Protein AF-M6UWJ8-F1 (afdb_monomer_lite)

Structure (mmCIF, N/CA/C/O backbone):
data_AF-M6UWJ8-F1
#
_entry.id   AF-M6UWJ8-F1
#
loop_
_atom_site.group_PDB
_atom_site.id
_atom_site.type_symbol
_atom_site.label_atom_id
_atom_site.label_alt_id
_atom_site.label_comp_id
_atom_site.label_asym_id
_atom_site.label_entity_id
_atom_site.label_seq_id
_atom_site.pdbx_PDB_ins_code
_atom_site.Cartn_x
_atom_site.Cartn_y
_atom_site.Cartn_z
_atom_site.occupancy
_atom_site.B_iso_or_equiv
_atom_site.auth_seq_id
_atom_site.auth_comp_id
_atom_site.auth_asym_id
_atom_site.auth_atom_id
_atom_site.pdbx_PDB_model_num
ATOM 1 N N . MET A 1 1 ? 17.435 -1.131 -17.749 1.00 64.62 1 MET A N 1
ATOM 2 C CA . MET A 1 1 ? 16.433 -1.635 -16.779 1.00 64.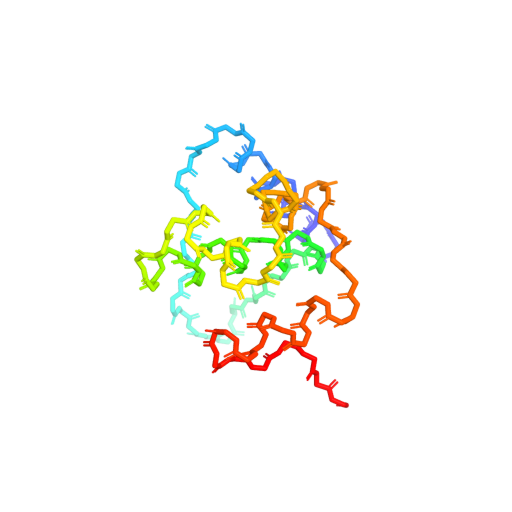62 1 MET A CA 1
ATOM 3 C C . MET A 1 1 ? 15.810 -0.536 -15.912 1.00 64.62 1 MET A C 1
ATOM 5 O O . MET A 1 1 ? 14.624 -0.652 -15.632 1.00 64.62 1 MET A O 1
ATOM 9 N N . SER A 1 2 ? 16.531 0.531 -15.520 1.00 80.19 2 SER A N 1
ATOM 10 C CA . SER A 1 2 ? 15.960 1.620 -14.694 1.00 80.19 2 SER A CA 1
ATOM 11 C C . SER A 1 2 ? 14.744 2.296 -15.339 1.00 80.19 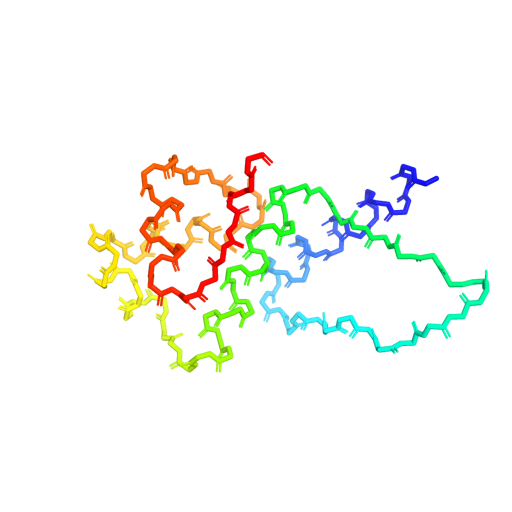2 SER A C 1
ATOM 13 O O . SER A 1 2 ? 13.704 2.387 -14.697 1.00 80.19 2 SER A O 1
ATOM 15 N N . TYR A 1 3 ? 14.825 2.647 -16.626 1.00 93.62 3 TYR A N 1
ATOM 16 C CA . TYR A 1 3 ? 13.713 3.282 -17.343 1.00 93.62 3 TYR A CA 1
ATOM 17 C C . TYR A 1 3 ? 12.454 2.407 -17.402 1.00 93.62 3 TYR A C 1
ATOM 19 O O . TYR A 1 3 ? 11.350 2.906 -17.242 1.00 93.62 3 TYR A O 1
ATOM 27 N N . ALA A 1 4 ? 12.594 1.088 -17.573 1.00 95.31 4 ALA A N 1
ATOM 28 C CA . ALA A 1 4 ? 11.442 0.184 -17.609 1.00 95.31 4 ALA A CA 1
ATOM 29 C C . ALA A 1 4 ? 10.716 0.132 -16.253 1.00 95.31 4 ALA A C 1
ATOM 31 O O . ALA A 1 4 ? 9.487 0.192 -16.202 1.00 95.31 4 ALA A O 1
ATOM 32 N N . ARG A 1 5 ? 11.478 0.070 -15.152 1.00 96.69 5 ARG A N 1
ATOM 33 C CA . ARG A 1 5 ? 10.943 0.144 -13.783 1.00 96.69 5 ARG A CA 1
ATOM 34 C C . ARG A 1 5 ? 10.237 1.472 -13.530 1.00 96.69 5 ARG A C 1
ATOM 36 O O . ARG A 1 5 ? 9.140 1.479 -12.978 1.00 96.69 5 ARG A O 1
ATOM 43 N N . GLU A 1 6 ? 10.851 2.578 -13.931 1.00 97.19 6 GLU A N 1
ATOM 44 C CA . GLU A 1 6 ? 10.290 3.922 -13.776 1.00 97.19 6 GLU A CA 1
ATOM 45 C C . GLU A 1 6 ? 8.978 4.076 -14.552 1.00 97.19 6 GLU A C 1
ATOM 47 O O . GLU A 1 6 ? 7.962 4.458 -13.974 1.00 97.19 6 GLU A O 1
ATOM 52 N N . VAL A 1 7 ? 8.960 3.676 -15.826 1.00 97.25 7 VAL A N 1
ATOM 53 C CA . VAL A 1 7 ? 7.759 3.721 -16.671 1.00 97.25 7 VAL A CA 1
ATOM 54 C C . VAL A 1 7 ? 6.632 2.882 -16.072 1.00 97.25 7 VAL A C 1
ATOM 56 O O . VAL A 1 7 ? 5.503 3.363 -15.985 1.00 97.25 7 VAL A O 1
ATOM 59 N N . LEU A 1 8 ? 6.917 1.659 -15.607 1.00 97.12 8 LEU A N 1
ATOM 60 C CA . LEU A 1 8 ? 5.907 0.819 -14.956 1.00 97.12 8 LEU A CA 1
ATOM 61 C C . LEU A 1 8 ? 5.384 1.456 -13.660 1.00 97.12 8 LEU A C 1
ATOM 63 O O . LEU A 1 8 ? 4.184 1.422 -13.394 1.00 97.12 8 LEU A O 1
ATOM 67 N N . THR A 1 9 ? 6.273 2.065 -12.877 1.00 97.94 9 THR A N 1
ATOM 68 C CA . THR A 1 9 ? 5.917 2.771 -11.638 1.00 97.94 9 THR A CA 1
ATOM 69 C C . THR A 1 9 ? 4.947 3.914 -11.934 1.00 97.94 9 THR A C 1
ATOM 71 O O . THR A 1 9 ? 3.837 3.932 -11.401 1.00 97.94 9 THR A O 1
ATOM 74 N N . LEU A 1 10 ? 5.312 4.812 -12.854 1.00 97.56 10 LEU A N 1
ATOM 75 C CA . LEU A 1 10 ? 4.486 5.953 -13.261 1.00 97.56 10 LEU A CA 1
ATOM 76 C C . LEU A 1 10 ? 3.154 5.514 -13.882 1.00 97.56 10 LEU A C 1
ATOM 78 O O . LEU A 1 10 ? 2.109 6.122 -13.631 1.00 97.56 10 LEU A O 1
ATOM 82 N N . TYR A 1 11 ? 3.173 4.440 -14.672 1.00 97.62 11 TYR A N 1
ATOM 83 C CA . TYR A 1 11 ? 1.972 3.860 -15.259 1.00 97.62 11 TYR A CA 1
ATOM 84 C C . TYR A 1 11 ? 0.987 3.384 -14.183 1.00 97.62 11 TYR A C 1
ATOM 86 O O . TYR A 1 11 ? -0.184 3.764 -14.228 1.00 97.62 11 TYR A O 1
ATOM 94 N N . LEU A 1 12 ? 1.446 2.613 -13.192 1.00 97.75 12 LEU A N 1
ATOM 95 C CA . LEU A 1 12 ? 0.587 2.099 -12.120 1.00 97.75 12 LEU A CA 1
ATOM 96 C C . LEU A 1 12 ? 0.014 3.221 -11.245 1.00 97.75 12 LEU A C 1
ATOM 98 O O . LEU A 1 12 ? -1.176 3.200 -10.931 1.00 97.75 12 LEU A O 1
ATOM 102 N N . GLU A 1 13 ? 0.808 4.243 -10.920 1.00 97.62 13 GLU A N 1
ATOM 103 C CA . GLU A 1 13 ? 0.299 5.437 -10.232 1.00 97.62 13 GLU A CA 1
ATOM 104 C C . GLU A 1 13 ? -0.783 6.167 -11.046 1.00 97.62 13 GLU A C 1
ATOM 106 O O . GLU A 1 13 ? -1.790 6.634 -10.504 1.00 97.62 13 GLU A O 1
ATOM 111 N N . SER A 1 14 ? -0.585 6.278 -12.362 1.00 97.44 14 SER A N 1
ATOM 112 C CA . SER A 1 14 ? -1.539 6.914 -13.274 1.00 97.44 14 SER A CA 1
ATOM 113 C C . SER A 1 14 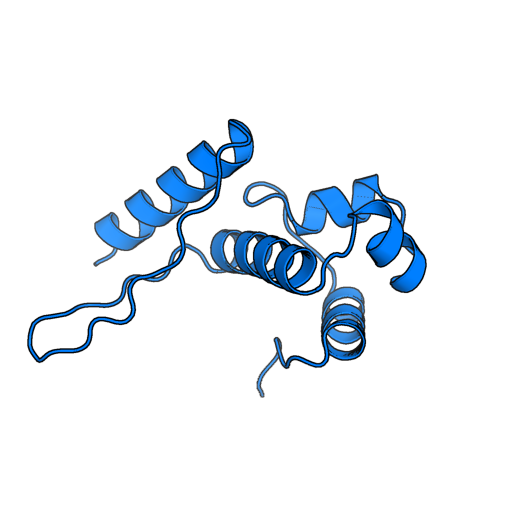? -2.841 6.117 -13.391 1.00 97.44 14 SER A C 1
ATOM 115 O O . SER A 1 14 ? -3.924 6.705 -13.411 1.00 97.44 14 SER A O 1
ATOM 117 N N . ILE A 1 15 ? -2.760 4.787 -13.448 1.00 96.62 15 ILE A N 1
ATOM 118 C CA . ILE A 1 15 ? -3.927 3.895 -13.469 1.00 96.62 15 ILE A CA 1
ATOM 119 C C . ILE A 1 15 ? -4.722 4.018 -12.164 1.00 96.62 15 ILE A C 1
ATOM 121 O O . ILE A 1 15 ? -5.933 4.247 -12.217 1.00 96.62 15 ILE A O 1
ATOM 125 N N . ASP A 1 16 ? -4.045 3.959 -11.012 1.00 95.38 16 ASP A N 1
ATOM 126 C CA . ASP A 1 16 ? -4.691 4.085 -9.701 1.00 95.38 16 ASP A CA 1
ATOM 127 C C . ASP A 1 16 ? -5.361 5.454 -9.515 1.00 95.38 16 ASP A C 1
ATOM 129 O O . ASP A 1 16 ? -6.534 5.533 -9.143 1.00 95.38 16 ASP A O 1
ATOM 133 N N . SER A 1 17 ? -4.659 6.543 -9.849 1.00 95.38 17 SER A N 1
ATOM 134 C CA . SER A 1 17 ? -5.194 7.904 -9.686 1.00 95.38 17 SER A CA 1
ATOM 135 C C . SER A 1 17 ? -6.434 8.173 -10.545 1.00 95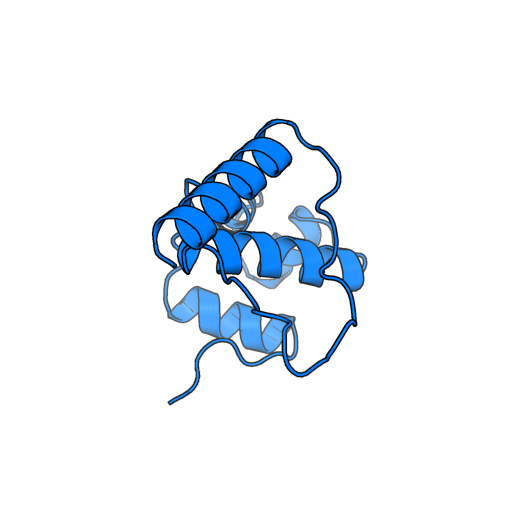.38 17 SER A C 1
ATOM 137 O O . SER A 1 17 ? -7.329 8.908 -10.124 1.00 95.38 17 SER A O 1
ATOM 139 N N . ARG A 1 18 ? -6.527 7.529 -11.713 1.00 96.31 18 ARG A N 1
ATOM 140 C CA . ARG A 1 18 ? -7.693 7.589 -12.607 1.00 96.31 18 ARG A CA 1
ATOM 141 C C . ARG A 1 18 ? -8.774 6.559 -12.272 1.00 96.31 18 ARG A C 1
ATOM 143 O O . ARG A 1 18 ? -9.782 6.515 -12.971 1.00 96.31 18 ARG A O 1
ATOM 150 N N . LYS A 1 19 ? -8.590 5.756 -11.215 1.00 93.62 19 LYS A N 1
ATOM 151 C CA . LYS A 1 19 ? -9.507 4.681 -10.794 1.00 93.62 19 LYS A CA 1
ATOM 152 C C . LYS A 1 19 ? -9.811 3.684 -11.919 1.00 93.62 19 LYS A C 1
ATOM 154 O O . LYS A 1 19 ? -10.925 3.174 -12.023 1.00 93.62 19 LYS A O 1
ATOM 159 N N . LEU A 1 20 ? -8.827 3.438 -12.779 1.00 94.62 20 LEU A N 1
ATOM 160 C CA . LEU A 1 20 ? -8.931 2.442 -13.839 1.00 94.62 20 LEU A CA 1
ATOM 161 C C . LEU A 1 20 ? -8.617 1.056 -13.269 1.00 94.62 20 LEU A C 1
ATOM 163 O O . LEU A 1 20 ? -7.946 0.936 -12.243 1.00 94.62 20 LEU A O 1
ATOM 167 N N . GLN A 1 21 ? -9.093 0.005 -13.938 1.00 91.81 21 GLN A N 1
ATOM 168 C CA . GLN A 1 21 ? -8.752 -1.354 -13.529 1.00 91.81 21 GLN A CA 1
ATOM 169 C C . GLN A 1 21 ? -7.250 -1.598 -13.667 1.00 91.81 21 GLN A C 1
ATOM 171 O O . GLN A 1 21 ? -6.650 -1.294 -14.701 1.00 91.81 21 GLN A O 1
ATOM 176 N N . ILE A 1 22 ? -6.653 -2.156 -12.615 1.00 92.75 22 ILE A N 1
ATOM 177 C CA . ILE A 1 22 ? -5.236 -2.500 -12.604 1.00 92.75 22 ILE A CA 1
ATOM 178 C C . ILE A 1 22 ? -5.053 -3.779 -13.427 1.00 92.75 22 ILE A C 1
ATOM 180 O O . ILE A 1 22 ? -5.683 -4.796 -13.124 1.00 92.75 22 ILE A O 1
ATOM 184 N N . PRO A 1 23 ? -4.213 -3.758 -14.475 1.00 91.44 23 PRO A N 1
ATOM 185 C CA . PRO A 1 23 ? -3.970 -4.948 -15.270 1.00 91.44 23 PRO A CA 1
ATOM 186 C C . PRO A 1 23 ? -3.183 -5.979 -14.459 1.00 91.44 23 PRO A C 1
ATOM 188 O O . PRO A 1 23 ? -2.215 -5.648 -13.772 1.00 91.44 23 PRO A O 1
ATOM 191 N N . HIS A 1 24 ? -3.567 -7.247 -14.587 1.00 89.25 24 HIS A N 1
ATOM 192 C CA . HIS A 1 24 ? -2.806 -8.347 -14.007 1.00 89.25 24 HIS A CA 1
ATOM 193 C C . HIS A 1 24 ? -1.600 -8.686 -14.897 1.00 89.25 24 HIS A C 1
ATOM 195 O O . HIS A 1 24 ? -1.724 -8.665 -16.128 1.00 89.25 24 HIS A O 1
ATOM 201 N N . PRO A 1 25 ? -0.439 -9.034 -14.313 1.00 90.44 25 PRO A N 1
ATOM 202 C CA . PRO A 1 25 ? 0.697 -9.530 -15.077 1.00 90.44 25 PRO A CA 1
ATOM 203 C C . PRO A 1 25 ? 0.323 -10.765 -15.906 1.00 90.44 25 PRO A C 1
ATOM 205 O O . PRO A 1 25 ? -0.452 -11.621 -15.477 1.00 90.44 25 PRO A O 1
ATOM 208 N N . SER A 1 26 ? 0.898 -10.877 -17.105 1.00 90.25 26 SER A N 1
ATOM 209 C CA . SER A 1 26 ? 0.729 -12.080 -17.928 1.00 90.25 26 SER A CA 1
ATOM 210 C C . SER A 1 26 ? 1.350 -13.312 -17.247 1.00 90.25 26 SER A C 1
ATOM 212 O O . SER A 1 26 ? 2.184 -13.171 -16.365 1.00 90.25 26 SER A O 1
ATOM 214 N N . LYS A 1 27 ? 0.995 -14.533 -17.669 1.00 88.62 27 LYS A N 1
ATOM 215 C CA . LYS A 1 27 ? 1.618 -15.783 -17.172 1.00 88.62 27 LYS A CA 1
ATOM 216 C C . LYS A 1 27 ? 2.737 -16.312 -18.087 1.00 88.62 27 LYS A C 1
ATOM 218 O O . LYS A 1 27 ? 3.063 -17.495 -18.050 1.00 88.62 27 LYS A O 1
ATOM 223 N N . ARG A 1 28 ? 3.263 -15.476 -18.989 1.00 87.81 28 ARG A N 1
ATOM 224 C CA . ARG A 1 28 ? 4.199 -15.907 -20.038 1.00 87.81 28 ARG A CA 1
ATOM 225 C C . ARG A 1 28 ? 5.606 -16.077 -19.476 1.00 87.81 28 ARG A C 1
ATOM 227 O O . ARG A 1 28 ? 6.131 -15.151 -18.877 1.00 87.81 28 ARG A O 1
ATOM 234 N N . ASN A 1 29 ? 6.232 -17.215 -19.765 1.00 87.00 29 ASN A N 1
ATOM 235 C CA . ASN A 1 29 ? 7.625 -17.499 -19.423 1.00 87.00 29 ASN A CA 1
ATOM 236 C C . ASN A 1 29 ? 8.409 -17.870 -20.688 1.00 87.00 29 ASN A C 1
ATOM 238 O O . ASN A 1 29 ? 7.845 -18.428 -21.628 1.00 87.00 29 ASN A O 1
ATOM 242 N N . GLY A 1 30 ? 9.700 -17.547 -20.729 1.00 90.94 30 GLY A N 1
ATOM 243 C CA . GLY A 1 30 ? 10.551 -17.856 -21.875 1.00 90.94 30 GLY A CA 1
ATOM 244 C C . GLY A 1 30 ? 11.925 -17.203 -21.784 1.00 90.94 30 GLY A C 1
ATOM 245 O O . GLY A 1 30 ? 12.121 -16.253 -21.031 1.00 90.94 30 GLY A O 1
ATOM 246 N N . LYS A 1 31 ? 12.870 -17.701 -22.590 1.00 88.06 31 LYS A N 1
ATOM 247 C CA . LYS A 1 31 ? 14.286 -17.290 -22.573 1.00 88.06 31 LYS A CA 1
ATOM 248 C C . LYS A 1 31 ? 14.507 -15.781 -22.780 1.00 88.06 31 LYS A C 1
ATOM 250 O O . LYS A 1 31 ? 15.480 -15.247 -22.270 1.00 88.06 31 LYS A O 1
ATOM 255 N N . ASN A 1 32 ? 13.590 -15.107 -23.480 1.00 91.38 32 ASN A N 1
ATOM 256 C CA . ASN A 1 32 ? 13.676 -13.679 -23.817 1.00 91.38 32 ASN A CA 1
ATOM 257 C C . ASN A 1 32 ? 12.595 -12.831 -23.117 1.00 91.38 32 ASN A C 1
ATOM 259 O O . ASN A 1 32 ? 12.234 -11.761 -23.606 1.00 91.38 32 ASN A O 1
ATOM 263 N N . ILE A 1 33 ? 12.023 -13.321 -22.012 1.00 91.25 33 ILE A N 1
ATOM 264 C CA . ILE A 1 33 ? 11.050 -12.569 -21.213 1.00 91.25 33 ILE A CA 1
ATOM 265 C C . ILE A 1 33 ? 11.760 -11.993 -19.993 1.00 91.25 33 ILE A C 1
ATOM 267 O O . ILE A 1 33 ? 12.329 -12.727 -19.189 1.00 91.25 33 ILE A O 1
ATOM 271 N N . HIS A 1 34 ? 11.684 -10.672 -19.844 1.00 90.25 34 HIS A N 1
ATOM 272 C CA . HIS A 1 34 ? 12.225 -9.957 -18.696 1.00 90.25 34 HIS A CA 1
ATOM 273 C C . HIS A 1 34 ? 11.084 -9.403 -17.849 1.00 90.25 34 HIS A C 1
ATOM 275 O O . HIS A 1 34 ? 10.313 -8.558 -18.305 1.00 90.25 34 HIS A O 1
ATOM 281 N N . TRP A 1 35 ? 10.996 -9.873 -16.607 1.00 91.81 35 TRP A N 1
ATOM 282 C CA . TRP A 1 35 ? 10.077 -9.319 -15.624 1.00 91.81 35 TRP A CA 1
ATOM 283 C C . TRP A 1 35 ? 10.583 -7.971 -15.136 1.00 91.81 35 TRP A C 1
ATOM 285 O O . TRP A 1 35 ? 11.764 -7.807 -14.832 1.00 91.81 35 TRP A O 1
ATOM 295 N N . ILE A 1 36 ? 9.668 -7.013 -15.063 1.00 94.00 36 ILE A N 1
ATOM 296 C CA . ILE A 1 36 ? 9.936 -5.682 -14.542 1.00 94.00 36 ILE A CA 1
ATOM 297 C C . ILE A 1 36 ? 9.058 -5.493 -13.319 1.00 94.00 36 ILE A C 1
ATOM 299 O O . ILE A 1 36 ? 7.839 -5.637 -13.387 1.00 94.00 36 ILE A O 1
ATOM 303 N N . GLU A 1 37 ? 9.692 -5.150 -12.209 1.00 94.25 37 GLU A N 1
ATOM 304 C CA . GLU A 1 37 ? 9.006 -4.767 -10.984 1.00 94.25 37 GLU A CA 1
ATOM 305 C C . GLU A 1 37 ? 9.010 -3.241 -10.858 1.00 94.25 37 GLU A C 1
ATOM 307 O O . GLU A 1 37 ? 10.052 -2.624 -11.124 1.00 94.25 37 GLU A O 1
ATOM 312 N N . PRO A 1 38 ? 7.895 -2.623 -10.431 1.00 96.56 38 PRO A N 1
ATOM 313 C CA . PRO A 1 38 ? 7.848 -1.195 -10.140 1.00 96.56 38 PRO A CA 1
ATOM 314 C C . PRO A 1 38 ? 8.658 -0.866 -8.879 1.00 96.56 38 PRO A C 1
ATOM 316 O O . PRO A 1 38 ? 9.213 -1.750 -8.218 1.00 96.56 38 PRO A O 1
ATOM 319 N N . ASP A 1 39 ? 8.704 0.414 -8.511 1.00 96.69 39 ASP A N 1
ATOM 320 C CA . ASP A 1 39 ? 9.156 0.816 -7.183 1.00 96.69 39 ASP A CA 1
ATOM 321 C C . ASP A 1 39 ? 8.476 -0.013 -6.078 1.00 96.69 39 ASP A C 1
ATOM 323 O O . ASP A 1 39 ? 7.294 -0.351 -6.174 1.00 96.69 39 ASP A O 1
ATOM 327 N N . LYS A 1 40 ? 9.226 -0.335 -5.014 1.00 95.00 40 LYS A N 1
ATOM 328 C CA . LYS A 1 40 ? 8.742 -1.231 -3.956 1.00 95.00 40 LYS A CA 1
ATOM 329 C C . LYS A 1 40 ? 7.488 -0.686 -3.275 1.00 95.00 40 LYS A C 1
ATOM 331 O O . LYS A 1 40 ? 6.595 -1.473 -2.971 1.00 95.00 40 LYS A O 1
ATOM 336 N N . LYS A 1 41 ? 7.391 0.631 -3.057 1.00 96.50 41 LYS A N 1
ATOM 337 C CA . LYS A 1 41 ? 6.212 1.241 -2.425 1.00 96.50 41 LYS A CA 1
ATOM 338 C C . LYS A 1 41 ? 5.000 1.131 -3.343 1.00 96.50 41 LYS A C 1
ATOM 340 O O . LYS A 1 41 ? 3.957 0.639 -2.924 1.00 96.50 41 LYS A O 1
ATOM 345 N N . VAL A 1 42 ? 5.160 1.504 -4.611 1.00 97.75 42 VAL A N 1
ATOM 346 C CA . VAL A 1 42 ? 4.088 1.398 -5.611 1.00 97.75 42 VAL A CA 1
ATOM 347 C C . VAL A 1 42 ? 3.625 -0.049 -5.765 1.00 97.75 42 VAL A C 1
ATOM 349 O O . VAL A 1 42 ? 2.429 -0.318 -5.666 1.00 97.75 42 VAL A O 1
ATOM 352 N N . GLY A 1 43 ? 4.559 -0.988 -5.922 1.00 96.44 43 GLY A N 1
ATOM 353 C CA . GLY A 1 43 ? 4.254 -2.416 -5.998 1.00 96.44 43 GLY A CA 1
ATOM 354 C C . GLY A 1 43 ? 3.502 -2.922 -4.768 1.00 96.44 43 GLY A C 1
ATOM 355 O O . GLY A 1 43 ? 2.496 -3.609 -4.913 1.00 96.44 43 GLY A O 1
ATOM 356 N N . PHE A 1 44 ? 3.928 -2.525 -3.567 1.00 96.50 44 PHE A N 1
ATOM 357 C CA . PHE A 1 44 ? 3.272 -2.897 -2.314 1.00 96.50 44 PHE A CA 1
ATOM 358 C C . PHE A 1 44 ? 1.827 -2.377 -2.220 1.00 96.50 44 PHE A C 1
ATOM 360 O O . PHE A 1 44 ? 0.918 -3.146 -1.911 1.00 96.50 44 PHE A O 1
ATOM 367 N N . ALA A 1 45 ? 1.583 -1.101 -2.533 1.00 97.56 45 ALA A N 1
ATOM 368 C CA . ALA A 1 45 ? 0.234 -0.527 -2.510 1.00 97.56 45 ALA A CA 1
ATOM 369 C C . ALA A 1 45 ? -0.717 -1.215 -3.501 1.00 97.56 45 ALA A C 1
ATOM 371 O O . ALA A 1 45 ? -1.864 -1.519 -3.166 1.00 97.56 45 ALA A O 1
ATOM 372 N N . ILE A 1 46 ? -0.224 -1.485 -4.713 1.00 97.19 46 ILE A N 1
ATOM 373 C CA . ILE A 1 46 ? -0.974 -2.191 -5.755 1.00 97.19 46 ILE A CA 1
ATOM 374 C C . ILE A 1 46 ? -1.261 -3.633 -5.330 1.00 97.19 46 ILE A C 1
ATOM 376 O O . ILE A 1 46 ? -2.392 -4.097 -5.463 1.00 97.19 46 ILE A O 1
ATOM 380 N N . TRP A 1 47 ? -0.270 -4.321 -4.762 1.00 95.31 47 TRP A N 1
ATOM 381 C CA . TRP A 1 47 ? -0.431 -5.673 -4.238 1.00 95.31 47 TRP A CA 1
ATOM 382 C C . TRP A 1 47 ? -1.500 -5.743 -3.141 1.00 95.31 47 TRP A C 1
ATOM 384 O O . TRP A 1 47 ? -2.362 -6.619 -3.199 1.00 95.31 47 TRP A O 1
ATOM 394 N N . LEU A 1 48 ? -1.507 -4.795 -2.192 1.00 96.06 48 LEU A N 1
ATOM 395 C CA . LEU A 1 48 ? -2.542 -4.719 -1.154 1.00 96.06 48 LEU A CA 1
ATOM 396 C C . LEU A 1 48 ? -3.940 -4.617 -1.764 1.00 96.06 48 LEU A C 1
ATOM 398 O O . LEU A 1 48 ? -4.850 -5.338 -1.355 1.00 96.06 48 LEU A O 1
ATOM 402 N N . LYS A 1 49 ? -4.094 -3.739 -2.760 1.00 95.75 49 LYS A N 1
ATOM 403 C CA . LYS A 1 49 ? -5.368 -3.510 -3.437 1.00 95.75 49 LYS A CA 1
ATOM 404 C C . LYS A 1 49 ? -5.866 -4.760 -4.157 1.00 95.75 49 LYS A C 1
ATOM 406 O O . LYS A 1 49 ? -7.002 -5.165 -3.923 1.00 95.75 49 LYS A O 1
ATOM 411 N N . ILE A 1 50 ? -5.013 -5.378 -4.975 1.00 94.06 50 ILE A N 1
ATOM 412 C CA . ILE A 1 50 ? -5.353 -6.602 -5.714 1.00 94.06 50 ILE A CA 1
ATOM 413 C C . ILE A 1 50 ? -5.733 -7.710 -4.732 1.00 94.06 50 ILE A C 1
ATOM 415 O O . ILE A 1 50 ? -6.809 -8.284 -4.843 1.00 94.06 50 ILE A O 1
ATOM 419 N N . ASN A 1 51 ? -4.909 -7.961 -3.714 1.00 93.25 51 ASN A N 1
ATOM 420 C CA . ASN A 1 51 ? -5.164 -9.035 -2.758 1.00 93.25 51 ASN A CA 1
ATOM 421 C C . ASN A 1 51 ? -6.442 -8.796 -1.930 1.00 93.25 51 ASN A C 1
ATOM 423 O O . ASN A 1 51 ? -7.185 -9.735 -1.645 1.00 93.25 51 ASN A O 1
ATOM 427 N N . ARG A 1 52 ? -6.745 -7.542 -1.568 1.00 95.19 52 ARG A N 1
ATOM 428 C CA . ARG A 1 52 ? -8.022 -7.187 -0.931 1.00 95.19 52 ARG A CA 1
ATOM 429 C C . ARG A 1 52 ? -9.208 -7.504 -1.850 1.00 95.19 52 ARG A C 1
ATOM 431 O O . ARG A 1 52 ? -10.221 -8.028 -1.380 1.00 95.19 52 ARG A O 1
ATOM 438 N N . GLU A 1 53 ? -9.104 -7.150 -3.128 1.00 93.75 53 GLU A N 1
ATOM 439 C CA . GLU A 1 53 ? -10.159 -7.352 -4.129 1.00 93.75 53 GLU A CA 1
ATOM 440 C C . GLU A 1 53 ? -10.371 -8.832 -4.456 1.00 93.75 53 GLU A C 1
ATOM 442 O O . GLU A 1 53 ? -11.518 -9.272 -4.491 1.00 93.75 53 GLU A O 1
ATOM 447 N N . GLU A 1 54 ? -9.298 -9.619 -4.569 1.00 92.25 54 GLU A N 1
ATOM 448 C CA . GLU A 1 54 ? -9.345 -11.083 -4.718 1.00 92.25 54 GLU A CA 1
ATOM 449 C C . GLU A 1 54 ? -10.103 -11.763 -3.567 1.00 92.25 54 GLU A C 1
ATOM 451 O O . GLU A 1 54 ? -10.784 -12.766 -3.770 1.00 92.25 54 GLU A O 1
ATOM 456 N N . GLN A 1 55 ? -10.033 -11.199 -2.358 1.00 92.81 55 GLN A N 1
ATOM 457 C CA . GLN A 1 55 ? -10.759 -11.688 -1.181 1.00 92.81 55 GLN A CA 1
ATOM 458 C C . GLN A 1 55 ? -12.180 -11.104 -1.045 1.00 92.81 55 GLN A C 1
ATOM 460 O O . GLN A 1 55 ? -12.859 -11.353 -0.044 1.00 92.81 55 GLN A O 1
ATOM 465 N N . GLY A 1 56 ? -12.641 -10.291 -2.004 1.00 94.50 56 GLY A N 1
ATOM 466 C CA . GLY A 1 56 ? -13.967 -9.663 -1.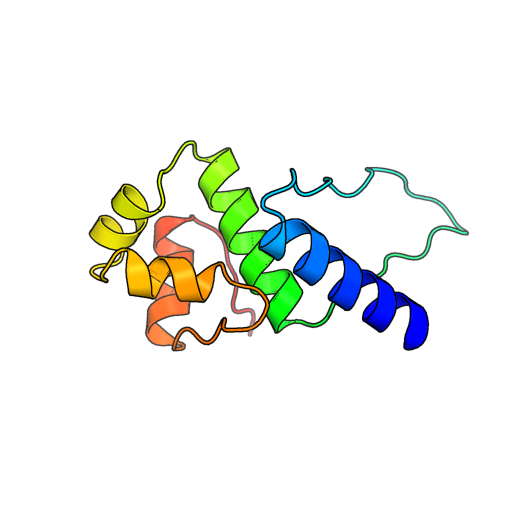976 1.00 94.50 56 GLY A CA 1
ATOM 467 C C . GLY A 1 56 ? -14.168 -8.688 -0.808 1.00 94.50 56 GLY A C 1
ATOM 468 O O . GLY A 1 56 ? -15.289 -8.503 -0.325 1.00 94.50 56 GLY A O 1
ATOM 469 N N . LEU A 1 57 ? -13.090 -8.091 -0.289 1.00 94.69 57 LEU A N 1
ATOM 470 C CA . LEU A 1 57 ? -13.139 -7.195 0.866 1.00 94.69 57 LEU A CA 1
ATOM 471 C C . LEU A 1 57 ? -13.255 -5.729 0.427 1.00 94.69 57 LEU A C 1
ATOM 473 O O . LEU A 1 57 ? -12.518 -5.252 -0.434 1.00 94.69 57 LEU A O 1
ATOM 477 N N . SER A 1 58 ? -14.134 -4.962 1.074 1.00 96.88 58 SER A N 1
ATOM 478 C CA . SER A 1 58 ? -14.129 -3.501 0.943 1.00 96.88 58 SER A CA 1
ATOM 479 C C . SER A 1 58 ? -13.016 -2.881 1.794 1.00 96.88 58 SER A C 1
ATOM 481 O O . SER A 1 58 ? -12.586 -3.464 2.793 1.00 96.88 58 SER A O 1
ATOM 483 N N . GLN A 1 59 ? -12.580 -1.667 1.441 1.00 96.94 59 GLN A N 1
ATOM 484 C CA . GLN A 1 59 ? -11.596 -0.919 2.237 1.00 96.94 59 GLN A CA 1
ATOM 485 C C . GLN A 1 59 ? -12.070 -0.705 3.681 1.00 96.94 59 GLN A C 1
ATOM 487 O O . GLN A 1 59 ? -11.290 -0.857 4.614 1.00 96.94 59 GLN A O 1
ATOM 492 N N . THR A 1 60 ? -13.359 -0.424 3.886 1.00 97.81 60 THR A N 1
ATOM 493 C CA . THR A 1 60 ? -13.949 -0.283 5.226 1.00 97.81 60 THR A CA 1
ATOM 494 C C . THR A 1 60 ? -13.873 -1.589 6.017 1.00 97.81 60 THR A C 1
ATOM 496 O O . THR A 1 60 ? -13.485 -1.583 7.182 1.00 97.81 60 THR A O 1
ATOM 499 N N . LYS A 1 61 ? -14.191 -2.730 5.388 1.00 96.69 61 LYS A N 1
ATOM 500 C CA . LYS A 1 61 ? -14.198 -4.037 6.062 1.00 96.69 61 LYS A CA 1
ATOM 501 C C . LYS A 1 61 ? -12.807 -4.423 6.557 1.00 96.69 61 LYS A C 1
ATOM 503 O O . LYS A 1 61 ? -12.676 -4.886 7.688 1.00 96.69 61 LYS A O 1
ATOM 508 N N . ILE A 1 62 ? -11.777 -4.230 5.737 1.00 95.69 62 ILE A N 1
ATOM 509 C CA . ILE A 1 62 ? -10.410 -4.556 6.149 1.00 95.69 62 ILE A CA 1
ATOM 510 C C . ILE A 1 62 ? -9.824 -3.527 7.121 1.00 95.69 62 ILE A C 1
ATOM 512 O O . ILE A 1 62 ? -9.153 -3.927 8.067 1.00 95.69 62 ILE A O 1
ATOM 516 N N . ALA A 1 63 ? -10.142 -2.237 6.970 1.00 96.88 63 ALA A N 1
ATOM 517 C CA . ALA A 1 63 ? -9.741 -1.209 7.929 1.00 96.88 63 ALA A CA 1
ATOM 518 C C . ALA A 1 63 ? -10.253 -1.532 9.342 1.00 96.88 63 ALA A C 1
ATOM 520 O O . ALA A 1 63 ? -9.475 -1.523 10.296 1.00 96.88 63 ALA A O 1
ATOM 521 N N . ASN A 1 64 ? -11.524 -1.939 9.452 1.00 96.38 64 ASN A N 1
ATOM 522 C CA . ASN A 1 64 ? -12.126 -2.364 10.715 1.00 96.38 64 ASN A CA 1
ATOM 523 C C . ASN A 1 64 ? -11.402 -3.575 11.322 1.00 96.38 64 ASN A C 1
ATOM 525 O O . ASN A 1 64 ? -11.114 -3.578 12.514 1.00 96.38 64 ASN A O 1
ATOM 529 N N . ARG A 1 65 ? -11.055 -4.584 10.508 1.00 94.06 65 ARG A N 1
ATOM 530 C CA . ARG A 1 65 ? -10.295 -5.761 10.972 1.00 94.06 65 ARG A CA 1
ATOM 531 C C . ARG A 1 65 ? -8.875 -5.411 11.419 1.00 94.06 65 ARG A C 1
ATOM 533 O O . ARG A 1 65 ? -8.359 -6.017 12.350 1.00 94.06 65 ARG A O 1
ATOM 540 N N . LEU A 1 66 ? -8.251 -4.439 10.761 1.00 94.25 66 LEU A N 1
ATOM 541 C CA . LEU A 1 66 ? -6.908 -3.958 11.079 1.00 94.25 66 LEU A CA 1
ATOM 542 C C . LEU A 1 66 ? -6.890 -3.016 12.300 1.00 94.25 66 LEU A C 1
ATOM 544 O O . LEU A 1 66 ? -5.823 -2.764 12.870 1.00 94.25 66 LEU A O 1
ATOM 548 N N . GLY A 1 67 ? -8.058 -2.507 12.708 1.00 94.94 67 GLY A N 1
ATOM 549 C CA . GLY A 1 67 ? -8.204 -1.533 13.788 1.00 94.94 67 GLY A CA 1
ATOM 550 C C . GLY A 1 67 ? -7.738 -0.130 13.394 1.00 94.94 67 GLY A C 1
ATOM 551 O O . GLY A 1 67 ? -7.149 0.574 14.211 1.00 94.94 67 GLY A O 1
ATOM 552 N N . VAL A 1 68 ? -7.942 0.267 12.134 1.00 96.00 68 VAL A N 1
ATOM 553 C CA . VAL A 1 68 ? -7.604 1.604 11.617 1.00 96.00 68 VAL A CA 1
ATOM 554 C C . VAL A 1 68 ? -8.811 2.243 10.934 1.00 96.00 68 VAL A C 1
ATOM 556 O O . VAL A 1 68 ? -9.782 1.570 10.594 1.00 96.00 68 VAL A O 1
ATOM 559 N N . THR A 1 69 ? -8.753 3.550 10.684 1.00 97.81 69 THR A N 1
ATOM 560 C CA . THR A 1 69 ? -9.798 4.231 9.910 1.00 97.81 69 THR A CA 1
ATOM 561 C C . THR A 1 69 ? -9.750 3.829 8.435 1.00 97.81 69 THR A C 1
ATOM 563 O O . THR A 1 69 ? -8.692 3.482 7.897 1.00 97.81 69 THR A O 1
ATOM 566 N N . GLN A 1 70 ? -10.884 3.934 7.736 1.00 97.56 70 GLN A N 1
ATOM 567 C CA . GLN A 1 70 ? -10.937 3.690 6.291 1.00 97.56 70 GLN A CA 1
ATOM 568 C C . GLN A 1 70 ? -9.951 4.588 5.529 1.00 97.56 70 GLN A C 1
ATOM 570 O O . GLN A 1 70 ? -9.287 4.120 4.608 1.00 97.56 70 GLN A O 1
ATOM 575 N N . GLN A 1 71 ? -9.809 5.857 5.928 1.00 97.25 71 GLN A N 1
ATOM 576 C CA . GLN A 1 71 ? -8.879 6.799 5.299 1.00 97.25 71 GLN A CA 1
ATOM 577 C C . GLN A 1 71 ? -7.419 6.383 5.515 1.00 97.25 71 GLN A C 1
ATOM 579 O O . GLN A 1 71 ? -6.604 6.518 4.603 1.00 97.25 71 GLN A O 1
ATOM 584 N N . ALA A 1 72 ? -7.077 5.854 6.696 1.00 97.00 72 ALA A N 1
ATOM 585 C CA . ALA A 1 72 ? -5.743 5.320 6.955 1.00 97.00 72 ALA A CA 1
ATOM 586 C C . ALA A 1 72 ? -5.449 4.122 6.045 1.00 97.00 72 ALA A C 1
ATOM 588 O O . ALA A 1 72 ? -4.420 4.105 5.372 1.00 97.00 72 ALA A O 1
ATOM 589 N N . TYR A 1 73 ? -6.386 3.178 5.938 1.00 97.81 73 TYR A N 1
ATOM 590 C CA . TYR A 1 73 ? -6.224 2.028 5.052 1.00 97.81 73 TYR A CA 1
ATOM 591 C C . TYR A 1 73 ? -6.158 2.432 3.566 1.00 97.81 73 TYR A C 1
ATOM 593 O O . TYR A 1 73 ? -5.315 1.938 2.820 1.00 97.81 73 TYR A O 1
ATOM 601 N N . GLN A 1 74 ? -6.960 3.412 3.140 1.00 97.25 74 GLN A N 1
ATOM 602 C CA . GLN A 1 74 ? -6.891 3.968 1.786 1.00 97.25 74 GLN A CA 1
ATOM 603 C C . GLN A 1 74 ? -5.500 4.540 1.464 1.00 97.25 74 GLN A C 1
ATOM 605 O O . GLN A 1 74 ? -5.058 4.461 0.318 1.00 97.25 74 GLN A O 1
ATOM 610 N N . ARG A 1 75 ? -4.781 5.096 2.452 1.00 97.69 75 ARG A N 1
ATOM 611 C CA . ARG A 1 75 ? -3.393 5.549 2.258 1.00 97.69 75 ARG A CA 1
ATOM 612 C C . ARG A 1 75 ? -2.422 4.391 2.049 1.00 97.69 75 ARG A C 1
ATOM 614 O O . ARG A 1 75 ? -1.448 4.588 1.331 1.00 97.69 75 ARG A O 1
ATOM 621 N N . PHE A 1 76 ? -2.668 3.218 2.633 1.00 97.75 76 PHE A N 1
ATOM 622 C CA . PHE A 1 76 ? -1.821 2.037 2.420 1.00 97.75 76 PHE A CA 1
ATOM 623 C C . PHE A 1 76 ? -1.920 1.536 0.977 1.00 97.75 76 PHE A C 1
ATOM 625 O O . PHE A 1 76 ? -0.902 1.203 0.378 1.00 97.75 76 PHE A O 1
ATOM 632 N N . GLU A 1 77 ? -3.123 1.572 0.400 1.00 97.38 77 GLU A N 1
ATOM 633 C CA . GLU A 1 77 ? -3.379 1.201 -0.999 1.00 97.38 77 GLU A CA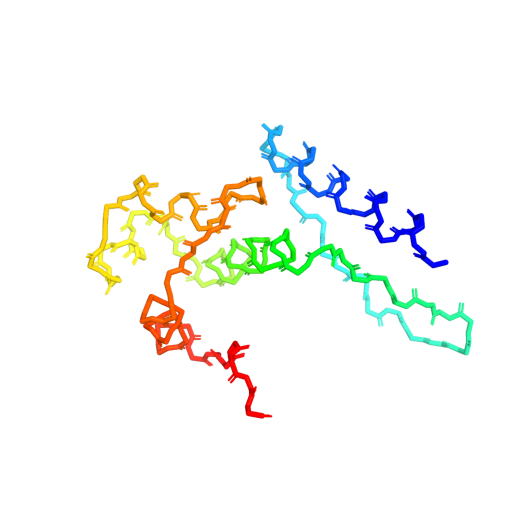 1
ATOM 634 C C . GLU A 1 77 ? -3.105 2.328 -2.006 1.00 97.38 77 GLU A C 1
ATOM 636 O O . GLU A 1 77 ? -3.322 2.135 -3.198 1.00 97.38 77 GLU A O 1
ATOM 641 N N . ASN A 1 78 ? -2.654 3.506 -1.562 1.00 97.75 78 ASN A N 1
ATOM 642 C CA . ASN A 1 78 ? -2.328 4.616 -2.454 1.00 97.75 78 ASN A CA 1
ATOM 643 C C . ASN A 1 78 ? -0.843 4.552 -2.854 1.00 97.75 78 ASN A C 1
ATOM 645 O O . ASN A 1 78 ? 0.012 4.819 -2.002 1.00 97.75 78 ASN A O 1
ATOM 649 N N . PRO A 1 79 ? -0.508 4.299 -4.132 1.00 97.50 79 PRO A N 1
ATOM 650 C CA . PRO A 1 79 ? 0.877 4.132 -4.573 1.00 97.50 79 PRO A CA 1
ATOM 651 C C . PRO A 1 79 ? 1.796 5.321 -4.270 1.00 97.50 79 PRO A C 1
ATOM 653 O O . PRO A 1 79 ? 2.971 5.127 -3.976 1.00 97.50 79 PRO A O 1
ATOM 656 N N . ARG A 1 80 ? 1.252 6.545 -4.249 1.00 96.94 80 ARG A N 1
ATOM 657 C CA . ARG A 1 80 ? 2.010 7.780 -3.985 1.00 96.94 80 ARG A CA 1
ATOM 658 C C . ARG A 1 80 ? 2.174 8.106 -2.501 1.00 96.94 80 ARG A C 1
ATOM 660 O O . ARG A 1 80 ? 2.965 8.976 -2.149 1.00 96.94 80 ARG A O 1
ATOM 667 N N . LYS A 1 81 ? 1.374 7.491 -1.623 1.00 97.12 81 LYS A N 1
ATOM 668 C CA . LYS A 1 81 ? 1.291 7.855 -0.192 1.00 97.12 81 LYS A CA 1
ATOM 669 C C . LYS A 1 81 ? 1.553 6.696 0.762 1.00 97.12 81 LYS A C 1
ATOM 671 O O . LYS A 1 81 ? 1.562 6.924 1.974 1.00 97.12 81 LYS A O 1
ATOM 676 N N . THR A 1 82 ? 1.716 5.484 0.241 1.00 97.56 82 THR A N 1
ATOM 677 C CA . THR A 1 82 ? 1.847 4.281 1.056 1.00 97.56 82 THR A CA 1
ATOM 678 C C . THR A 1 82 ? 3.057 4.361 1.976 1.00 97.56 82 THR A C 1
ATOM 680 O O . THR A 1 82 ? 4.181 4.654 1.561 1.00 97.56 82 THR A O 1
ATOM 683 N N . ASN A 1 83 ? 2.784 4.175 3.264 1.00 96.19 83 ASN A N 1
ATOM 684 C CA . ASN A 1 83 ? 3.781 4.176 4.324 1.00 96.19 83 ASN A CA 1
ATOM 685 C C . ASN A 1 83 ? 3.210 3.548 5.613 1.00 96.19 83 ASN A C 1
ATOM 687 O O . ASN A 1 83 ? 3.126 4.241 6.632 1.00 96.19 83 ASN A O 1
ATOM 691 N N . PRO A 1 84 ? 2.712 2.296 5.587 1.00 95.94 84 PRO A N 1
ATOM 692 C CA . PRO A 1 84 ? 2.319 1.626 6.821 1.00 95.94 84 PRO A CA 1
ATOM 693 C C . PRO A 1 84 ? 3.542 1.362 7.707 1.00 95.94 84 PRO A C 1
ATOM 695 O O . PRO A 1 84 ? 4.654 1.158 7.220 1.00 95.94 84 PRO A O 1
ATOM 698 N N . THR A 1 85 ? 3.336 1.335 9.020 1.00 95.50 85 THR A N 1
ATOM 699 C CA . THR A 1 85 ? 4.378 0.934 9.972 1.00 95.50 85 THR A CA 1
ATOM 700 C C . THR A 1 85 ? 4.632 -0.571 9.895 1.00 95.50 85 THR A C 1
ATOM 702 O O . THR A 1 85 ? 3.767 -1.335 9.467 1.00 95.50 85 THR A O 1
ATOM 705 N N . LEU A 1 86 ? 5.786 -1.029 10.389 1.00 94.88 86 LEU A N 1
ATOM 706 C CA . LEU A 1 86 ? 6.085 -2.465 10.479 1.00 94.88 86 LEU A CA 1
ATOM 707 C C . LEU A 1 86 ? 4.998 -3.238 11.241 1.00 94.88 86 LEU A C 1
ATOM 709 O O . LEU A 1 86 ? 4.554 -4.284 10.785 1.00 94.88 86 LEU A O 1
ATOM 713 N N . SER A 1 87 ? 4.491 -2.683 12.347 1.00 94.25 87 SER A N 1
ATOM 714 C CA . SER A 1 87 ? 3.386 -3.293 13.101 1.00 94.25 87 SER A CA 1
ATOM 715 C C . SER A 1 87 ? 2.109 -3.436 12.260 1.00 94.25 87 SER A C 1
ATOM 717 O O . SER A 1 87 ? 1.408 -4.440 12.365 1.00 94.25 87 SER A O 1
ATOM 719 N N . GLN A 1 88 ? 1.806 -2.461 11.398 1.00 95.56 88 GLN A N 1
ATOM 720 C CA . GLN A 1 88 ? 0.668 -2.548 10.479 1.00 95.56 88 GLN A CA 1
ATOM 721 C C . GLN A 1 88 ? 0.902 -3.595 9.389 1.00 95.56 88 GLN A C 1
ATOM 723 O O . GLN A 1 88 ? -0.030 -4.327 9.073 1.00 95.56 88 GLN A O 1
ATOM 728 N N . ILE A 1 89 ? 2.124 -3.705 8.860 1.00 95.50 89 ILE A N 1
ATOM 729 C CA . ILE A 1 89 ? 2.482 -4.738 7.878 1.00 95.50 89 ILE A CA 1
ATOM 730 C C . ILE A 1 89 ? 2.296 -6.134 8.482 1.00 95.50 89 ILE A C 1
ATOM 732 O O . ILE A 1 89 ? 1.580 -6.934 7.895 1.00 95.50 89 ILE A O 1
ATOM 736 N N . VAL A 1 90 ? 2.806 -6.390 9.690 1.00 94.31 90 VAL A N 1
ATOM 737 C CA . VAL A 1 90 ? 2.627 -7.685 10.380 1.00 94.31 90 VAL A CA 1
ATOM 738 C C . VAL A 1 90 ? 1.147 -8.032 10.575 1.00 94.31 90 VAL A C 1
ATOM 740 O O . VAL A 1 90 ? 0.716 -9.167 10.376 1.00 94.31 90 VAL A O 1
ATOM 743 N N . LYS A 1 91 ? 0.309 -7.049 10.923 1.00 93.94 91 LYS A N 1
ATOM 744 C CA . LYS A 1 91 ? -1.140 -7.281 11.011 1.00 93.94 91 LYS A CA 1
ATOM 745 C C . LYS A 1 91 ? -1.768 -7.586 9.647 1.00 93.94 91 LYS A C 1
ATOM 747 O O . LYS A 1 91 ? -2.683 -8.403 9.583 1.00 93.94 91 LYS A O 1
ATOM 752 N N . LEU A 1 92 ? -1.307 -6.938 8.576 1.00 94.62 92 LEU A N 1
ATOM 753 C CA . LEU A 1 92 ? -1.763 -7.223 7.213 1.00 94.62 92 LEU A CA 1
ATOM 754 C C . LEU A 1 92 ? -1.382 -8.645 6.787 1.00 94.62 92 LEU A C 1
ATOM 756 O O . LEU A 1 92 ? -2.220 -9.316 6.192 1.00 94.62 92 LEU A O 1
ATOM 760 N N . GLU A 1 93 ? -0.188 -9.131 7.137 1.00 93.38 93 GLU A N 1
ATOM 761 C CA . GLU A 1 93 ? 0.227 -10.519 6.871 1.00 93.38 93 GLU A CA 1
ATOM 762 C C . GLU A 1 93 ? -0.738 -11.523 7.501 1.00 93.38 93 GLU A C 1
ATOM 764 O O . GLU A 1 93 ? -1.266 -12.397 6.812 1.00 93.38 93 GLU A O 1
ATOM 769 N N . ASN A 1 94 ? -1.050 -11.330 8.786 1.00 91.00 94 ASN A N 1
ATOM 770 C CA . ASN A 1 94 ? -1.994 -12.174 9.517 1.00 91.00 94 ASN A CA 1
ATOM 771 C C . ASN A 1 94 ? -3.409 -12.119 8.924 1.00 91.00 94 ASN A C 1
ATOM 773 O O . ASN A 1 94 ? -4.083 -13.142 8.828 1.00 91.00 94 ASN A O 1
ATOM 777 N N . LEU A 1 95 ? -3.874 -10.932 8.516 1.00 90.75 95 LEU A N 1
ATOM 778 C CA . LEU A 1 95 ? -5.206 -10.763 7.928 1.00 90.75 95 LEU A CA 1
ATOM 779 C C . LEU A 1 95 ? -5.326 -11.388 6.542 1.00 90.75 95 LEU A C 1
ATOM 781 O O . LEU A 1 95 ? -6.397 -11.881 6.190 1.00 90.75 95 LEU A O 1
ATOM 785 N N . PHE A 1 96 ? -4.257 -11.329 5.754 1.00 90.44 96 PHE A N 1
ATOM 786 C CA . PHE A 1 96 ? -4.249 -11.840 4.393 1.00 90.44 96 PHE A CA 1
ATOM 787 C C . PHE A 1 96 ? -3.787 -13.289 4.278 1.00 90.44 96 PHE A C 1
ATOM 789 O O . PHE A 1 96 ? -3.985 -13.873 3.214 1.00 90.44 96 PHE A O 1
ATOM 796 N N . GLY A 1 97 ? -3.170 -13.850 5.321 1.00 90.19 97 GLY A N 1
ATOM 797 C CA . GLY A 1 97 ? -2.527 -15.161 5.262 1.00 90.19 97 GLY A CA 1
ATOM 798 C C . GLY A 1 97 ? -1.376 -15.195 4.253 1.00 90.19 97 GLY A C 1
ATOM 799 O O . GLY A 1 97 ? -1.179 -16.203 3.578 1.00 90.19 97 GLY A O 1
ATOM 800 N N . ARG A 1 98 ? -0.666 -14.073 4.079 1.00 88.06 98 ARG A N 1
ATOM 801 C CA . ARG A 1 98 ? 0.441 -13.936 3.122 1.00 88.06 98 ARG A CA 1
ATOM 802 C C . ARG A 1 98 ? 1.629 -13.263 3.790 1.00 88.06 98 ARG A C 1
ATOM 804 O O . ARG A 1 98 ? 1.461 -12.222 4.413 1.00 88.06 98 ARG A O 1
ATOM 811 N N . GLU A 1 99 ? 2.816 -13.814 3.585 1.00 89.31 99 GLU A N 1
ATOM 812 C CA . GLU A 1 99 ? 4.069 -13.209 4.035 1.00 89.31 99 GLU A CA 1
ATOM 813 C C . GLU A 1 99 ? 4.478 -12.053 3.112 1.00 89.31 99 GLU A C 1
ATOM 815 O O . GLU A 1 99 ? 4.544 -12.196 1.886 1.00 89.31 99 GLU A O 1
ATOM 820 N N . ILE A 1 100 ? 4.761 -10.905 3.716 1.00 88.50 100 ILE A N 1
ATOM 821 C CA . ILE A 1 100 ? 5.219 -9.663 3.087 1.00 88.50 100 ILE A CA 1
ATOM 822 C C . ILE A 1 100 ? 6.678 -9.405 3.478 1.00 88.50 100 ILE A C 1
ATOM 824 O O . ILE A 1 100 ? 7.499 -9.048 2.631 1.00 88.50 100 ILE A O 1
ATOM 828 N N . LEU A 1 101 ? 6.999 -9.574 4.758 1.00 86.31 101 LEU A N 1
ATOM 829 C CA . LEU A 1 101 ? 8.329 -9.442 5.323 1.00 86.31 101 LEU A CA 1
ATOM 830 C C . LEU A 1 101 ? 8.994 -10.817 5.305 1.00 86.31 101 LEU A C 1
ATOM 832 O O . LEU A 1 101 ? 8.518 -11.761 5.928 1.00 86.31 101 LEU A O 1
ATOM 836 N N . LYS A 1 102 ? 10.108 -10.923 4.583 1.00 80.88 102 LYS A N 1
ATOM 837 C CA . LYS A 1 102 ? 10.964 -12.111 4.581 1.00 80.88 102 LYS A CA 1
ATOM 838 C C . LYS A 1 102 ? 12.286 -11.763 5.276 1.00 80.88 102 LYS A C 1
ATOM 840 O O . LYS A 1 102 ? 12.796 -10.674 4.987 1.00 80.88 102 LYS A O 1
ATOM 845 N N . PRO A 1 103 ? 12.789 -12.609 6.195 1.00 67.50 103 PRO A N 1
ATOM 846 C CA . PRO A 1 103 ? 14.100 -12.425 6.816 1.00 67.50 103 PRO A CA 1
ATOM 847 C C . PRO A 1 103 ? 15.246 -12.531 5.802 1.00 67.50 103 PRO A C 1
ATOM 849 O O . PRO A 1 103 ? 15.057 -13.180 4.745 1.00 67.50 103 PRO A O 1
#

Radius of gyration: 14.5 Å; chains: 1; bounding box: 31×26×38 Å

InterPro domains:
  IPR001387 Cro/C1-type, helix-turn-helix domain [PF01381] (48-100)
  IPR001387 Cro/C1-type, helix-turn-helix domain [PS50943] (48-101)
  IPR001387 Cro/C1-type, helix-turn-helix domain [SM00530] (47-103)
  IPR001387 Cro/C1-type, helix-turn-helix domain [cd00093] (47-100)
  IPR010982 Lambda repressor-like, DNA-binding domain superfamily [G3DSA:1.10.260.40] (40-101)
  IPR010982 Lambda repressor-like, DNA-binding domain superfamily [SSF47413] (44-99)

Organism: NCBI:txid1049985

Sequence (103 aa):
MSYAREVLTLYLESIDSRKLQIPHPSKRNGKNIHWIEPDKKVGFAIWLKINREEQGLSQTKIANRLGVTQQAYQRFENPRKTNPTLSQIVKLENLFGREILKP

Foldseek 3Di:
DVVVQAVVLVVLLVCVVVVHDDDDDDPDDDPPDDDHHHPPLLNQLCVLVVLCVVVVHDLCRVCVQLVHHSVVSVQCNNSVRRDDDPSSQVSSCVVSVHDPDDD

Secondary structure (DSSP, 8-state):
-HHHHHHHHHHHHHHHHTTPPPPPPP----TT-------HHHHHHHHHHHHHHHTT--HHHHHHHHTS-HHHHHHHT-TTT----HHHHHHHHHHHT------

pLDDT: mean 93.76, std 5.25, range [64.62, 97.94]